Protein AF-A0A8S9I7T4-F1 (afdb_monomer_lite)

Secondary structure (DSSP, 8-state):
-HHHHHHHHHHHHHHHHHHHHHHHHHTS----HHHHTTT---S--TT-GGG--SS---S------

Organism: Brassica cretica (NCBI:txid69181)

Foldseek 3Di:
DVVVVVVVVVVVVVVVVVVVVVVVVVPPDPCDVVVVCPPPPPAADPVCNVPGDPDPDDPDDPPPD

pLDDT: mean 71.26, std 12.84, range [49.25, 94.69]

Sequence (65 aa):
MATLKTISVLYLVLSIILVFEGITNSAENVISYDAMRVNHAWGCSPKYPQFCNKTQANPYTNSKV

Radius of gyration: 28.73 Å; chains: 1; bounding box: 63×21×73 Å

Structure (mmCIF, N/CA/C/O backbone):
data_AF-A0A8S9I7T4-F1
#
_entry.id   AF-A0A8S9I7T4-F1
#
loop_
_atom_site.group_PDB
_atom_site.id
_atom_site.type_symbol
_atom_site.label_atom_id
_atom_site.label_alt_id
_atom_site.label_comp_id
_atom_site.label_asym_id
_atom_site.label_entity_id
_atom_site.label_seq_id
_atom_site.pdbx_PDB_ins_code
_atom_site.Cartn_x
_atom_site.Cartn_y
_atom_site.Cartn_z
_atom_site.occupancy
_atom_site.B_iso_or_equiv
_atom_site.auth_seq_id
_atom_site.auth_comp_id
_atom_site.auth_asym_id
_atom_site.auth_atom_id
_atom_site.pdbx_PDB_model_num
ATOM 1 N N . MET A 1 1 ? -23.744 8.008 42.401 1.00 59.59 1 MET A N 1
ATOM 2 C CA . MET A 1 1 ? -22.544 7.194 42.078 1.00 59.59 1 MET A CA 1
ATOM 3 C C . MET A 1 1 ? -22.725 6.281 40.861 1.00 59.59 1 MET A C 1
ATOM 5 O O . MET A 1 1 ? -21.764 6.128 40.121 1.00 59.59 1 MET A O 1
ATOM 9 N N . ALA A 1 2 ? -23.906 5.696 40.616 1.00 61.88 2 ALA A N 1
ATOM 10 C CA . ALA A 1 2 ? -24.137 4.827 39.450 1.00 61.88 2 ALA A CA 1
ATOM 11 C C . ALA A 1 2 ? -24.005 5.554 38.093 1.00 61.88 2 ALA A C 1
ATOM 13 O O . ALA A 1 2 ? -23.360 5.045 37.184 1.00 61.88 2 ALA A O 1
ATOM 14 N N . THR A 1 3 ? -24.521 6.782 37.996 1.00 73.31 3 THR A N 1
ATOM 15 C CA . THR A 1 3 ? -24.508 7.608 36.773 1.00 73.31 3 THR A CA 1
ATOM 16 C C . THR A 1 3 ? -23.109 8.050 36.333 1.00 73.31 3 THR A C 1
ATOM 18 O O . THR A 1 3 ? -22.813 8.107 35.144 1.00 73.31 3 THR A O 1
ATOM 21 N N . LEU A 1 4 ? -22.208 8.319 37.282 1.00 79.00 4 LEU A N 1
ATOM 22 C CA . LEU A 1 4 ? -20.823 8.696 36.979 1.00 79.00 4 LEU A CA 1
ATOM 23 C C . LEU A 1 4 ? -20.038 7.513 36.391 1.00 79.00 4 LEU A C 1
ATOM 25 O O . LEU A 1 4 ? -19.258 7.681 35.458 1.00 79.00 4 LEU A O 1
ATOM 29 N N . LYS A 1 5 ? -20.292 6.300 36.903 1.00 79.19 5 LYS A N 1
ATOM 30 C CA . LYS A 1 5 ? -19.696 5.063 36.382 1.00 79.19 5 LYS A CA 1
ATOM 31 C C . LYS A 1 5 ? -20.187 4.762 34.968 1.00 79.19 5 LYS A C 1
ATOM 33 O O . LYS A 1 5 ? -19.375 4.433 34.116 1.00 79.19 5 LYS A O 1
ATOM 38 N N . THR A 1 6 ? -21.479 4.934 34.689 1.00 83.81 6 THR A N 1
ATOM 39 C CA . THR A 1 6 ? -22.019 4.738 33.334 1.00 83.81 6 THR A CA 1
ATOM 40 C C . THR A 1 6 ? -21.470 5.754 32.335 1.00 83.81 6 THR A C 1
ATOM 42 O O . THR A 1 6 ? -21.120 5.372 31.224 1.00 83.81 6 THR A O 1
ATOM 45 N N . ILE A 1 7 ? -21.321 7.025 32.731 1.00 89.12 7 ILE A N 1
ATOM 46 C CA . ILE A 1 7 ? -20.712 8.061 31.878 1.00 89.12 7 ILE A CA 1
ATOM 47 C C . ILE A 1 7 ? -19.238 7.738 31.607 1.00 89.12 7 ILE A C 1
ATOM 49 O O . ILE A 1 7 ? -18.788 7.837 30.470 1.00 89.12 7 ILE A O 1
ATOM 53 N N . SER A 1 8 ? -18.498 7.300 32.629 1.00 88.88 8 SER A N 1
ATOM 54 C CA . SER A 1 8 ? -17.098 6.893 32.481 1.00 88.88 8 SER A CA 1
ATOM 55 C C . SER A 1 8 ? -16.940 5.700 31.535 1.00 88.88 8 SER A C 1
ATOM 57 O O . SER A 1 8 ? -16.070 5.733 30.669 1.00 88.88 8 SER A O 1
ATOM 59 N N . VAL A 1 9 ? -17.806 4.687 31.640 1.00 92.25 9 VAL A N 1
ATOM 60 C CA . VAL A 1 9 ? -17.795 3.524 30.739 1.00 92.25 9 VAL A CA 1
ATOM 61 C C . VAL A 1 9 ? -18.124 3.935 29.303 1.00 92.25 9 VAL A C 1
ATOM 63 O O . VAL A 1 9 ? -17.432 3.510 28.383 1.00 92.25 9 VAL A O 1
ATOM 66 N N . LEU A 1 10 ? -19.118 4.806 29.101 1.00 93.00 10 LEU A N 1
ATOM 67 C CA . LEU A 1 10 ? -19.461 5.331 27.774 1.00 93.00 10 LEU A CA 1
ATOM 68 C C . LEU A 1 10 ? -18.289 6.078 27.134 1.00 93.00 10 LEU A C 1
ATOM 70 O O . LEU A 1 10 ? -17.978 5.838 25.970 1.00 93.00 10 LEU A O 1
ATOM 74 N N . TYR A 1 11 ? -17.611 6.937 27.899 1.00 93.88 11 TYR A N 1
ATOM 75 C CA . TYR A 1 11 ? -16.433 7.661 27.419 1.00 93.88 11 TYR A CA 1
ATOM 76 C C . TYR A 1 11 ? -15.294 6.718 27.029 1.00 93.88 11 TYR A C 1
ATOM 78 O O . TYR A 1 11 ? -14.638 6.928 26.011 1.00 93.88 11 TYR A O 1
ATOM 86 N N . LEU A 1 12 ? -15.083 5.660 27.815 1.00 94.00 12 LEU A N 1
ATOM 87 C CA . LEU A 1 12 ? -14.045 4.669 27.558 1.00 94.00 12 LEU A CA 1
ATOM 88 C C . LEU A 1 12 ? -14.337 3.915 26.251 1.00 94.00 12 LEU A C 1
ATOM 90 O O . LEU A 1 12 ? -13.472 3.838 25.382 1.00 94.00 12 LEU A O 1
ATOM 94 N N . VAL A 1 13 ? -15.578 3.466 26.053 1.00 94.69 13 VAL A N 1
ATOM 95 C CA . VAL A 1 13 ? -16.010 2.799 24.812 1.00 94.69 13 VAL A CA 1
ATOM 96 C C . VAL A 1 13 ? -15.867 3.725 23.598 1.00 94.69 13 VAL A C 1
ATOM 98 O O . VAL A 1 13 ? -15.300 3.317 22.587 1.00 94.69 13 VAL A O 1
ATOM 101 N N . LEU A 1 14 ? -16.306 4.982 23.707 1.00 94.25 14 LEU A N 1
ATOM 102 C CA . LEU A 1 14 ? -16.150 5.986 22.646 1.00 94.25 14 LEU A CA 1
ATOM 103 C C . LEU A 1 14 ? -14.679 6.230 22.292 1.00 94.25 14 LEU A C 1
ATOM 105 O O 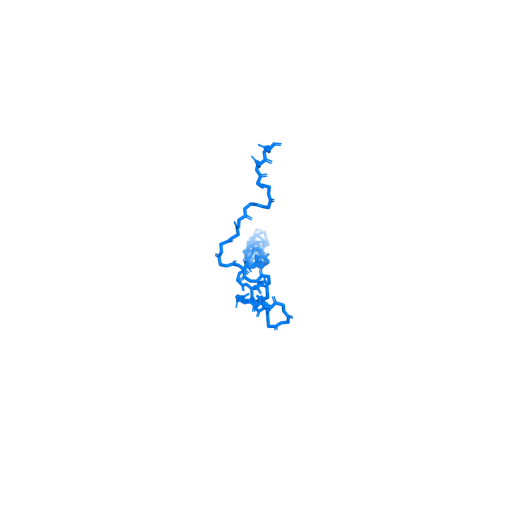. LEU A 1 14 ? -14.336 6.300 21.115 1.00 94.25 14 LEU A O 1
ATOM 109 N N . SER A 1 15 ? -13.806 6.326 23.297 1.00 90.94 15 SER A N 1
ATOM 110 C CA . SER A 1 15 ? -12.375 6.545 23.074 1.00 90.94 15 SER A CA 1
ATOM 111 C C . SER A 1 15 ? -11.715 5.378 22.338 1.00 90.94 15 SER A C 1
ATOM 113 O O . SER A 1 15 ? -10.909 5.605 21.441 1.00 90.94 15 SER A O 1
ATOM 115 N N . ILE A 1 16 ? -12.110 4.138 22.651 1.00 93.50 16 ILE A N 1
ATOM 116 C CA . ILE A 1 16 ? -11.616 2.943 21.962 1.00 93.50 16 ILE A CA 1
ATOM 117 C C . ILE A 1 16 ? -12.030 2.983 20.488 1.00 93.50 16 ILE A C 1
ATOM 119 O O . ILE A 1 16 ? -11.180 2.803 19.620 1.00 93.50 16 ILE A O 1
ATOM 123 N N . ILE A 1 17 ? -13.304 3.269 20.198 1.00 92.75 17 ILE A N 1
ATOM 124 C CA . ILE A 1 17 ? -13.814 3.333 18.819 1.00 92.75 17 ILE A CA 1
ATOM 125 C C . ILE A 1 17 ? -13.049 4.390 18.013 1.00 92.75 17 ILE A C 1
ATOM 127 O O . ILE A 1 17 ? -12.559 4.093 16.928 1.00 92.75 17 ILE A O 1
ATOM 131 N N . LEU A 1 18 ? -12.869 5.595 18.563 1.00 89.81 18 LEU A N 1
ATOM 132 C CA . LEU A 1 18 ? -12.145 6.676 17.884 1.00 89.81 18 LEU A CA 1
ATOM 133 C C . LEU A 1 18 ? -10.677 6.330 17.596 1.00 89.81 18 LEU A C 1
ATOM 135 O O . LEU A 1 18 ? -10.159 6.704 16.546 1.00 89.81 18 LEU A O 1
ATOM 139 N N . VAL A 1 19 ? -10.006 5.614 18.503 1.00 89.75 19 VAL A N 1
ATOM 140 C CA . VAL A 1 19 ? -8.623 5.161 18.289 1.00 89.75 19 VAL A CA 1
ATOM 141 C C . VAL A 1 19 ? -8.553 4.132 17.163 1.00 89.75 19 VAL A C 1
ATOM 143 O O . VAL A 1 19 ? -7.671 4.240 16.315 1.00 89.75 19 VAL A O 1
ATOM 146 N N . PHE A 1 20 ? -9.481 3.170 17.117 1.00 83.94 20 PHE A N 1
ATOM 147 C CA . PHE A 1 20 ? -9.532 2.190 16.030 1.00 83.94 20 PHE A CA 1
ATOM 148 C C . PHE A 1 20 ? -9.727 2.871 14.677 1.00 83.94 20 PHE A C 1
ATOM 150 O O . PHE A 1 20 ? -8.903 2.663 13.794 1.00 83.94 20 PHE A O 1
ATOM 157 N N . GLU A 1 21 ? -10.730 3.743 14.549 1.00 80.56 21 GLU A N 1
ATOM 158 C CA . GLU A 1 21 ? -10.986 4.495 13.313 1.00 80.56 21 GLU A CA 1
ATOM 159 C C . GLU A 1 21 ? -9.785 5.361 12.898 1.00 80.56 21 GLU A C 1
ATOM 161 O O . GLU A 1 21 ? -9.440 5.432 11.719 1.00 80.56 21 GLU A O 1
ATOM 166 N N . GLY A 1 22 ? -9.100 5.989 13.861 1.00 77.50 22 GLY A N 1
ATOM 167 C CA . GLY A 1 22 ? -7.891 6.775 13.608 1.00 77.50 22 GLY A CA 1
ATOM 168 C C . GLY A 1 22 ? -6.721 5.940 13.075 1.00 77.50 22 GLY A C 1
ATOM 169 O O . GLY A 1 22 ? -6.008 6.391 12.177 1.00 77.50 22 GLY A O 1
ATOM 170 N N . ILE A 1 23 ? -6.545 4.712 13.575 1.00 76.19 23 ILE A N 1
ATOM 171 C CA . ILE A 1 23 ? -5.523 3.780 13.076 1.00 76.19 23 ILE A CA 1
ATOM 172 C C . ILE A 1 23 ? -5.846 3.369 11.635 1.00 76.19 23 ILE A C 1
ATOM 174 O O . ILE A 1 23 ? -4.959 3.432 10.782 1.00 76.19 23 ILE A O 1
ATOM 178 N N . THR A 1 24 ? -7.101 3.024 11.328 1.00 66.50 24 THR A N 1
ATOM 179 C CA . THR A 1 24 ? -7.524 2.659 9.964 1.00 66.50 24 THR A CA 1
ATOM 180 C C . THR A 1 24 ? -7.333 3.810 8.978 1.00 66.50 24 THR A C 1
ATOM 182 O O . THR A 1 24 ? -6.818 3.595 7.885 1.00 66.50 24 THR A O 1
ATOM 185 N N . ASN A 1 25 ? -7.668 5.041 9.375 1.00 63.84 25 ASN A N 1
ATOM 186 C CA . ASN A 1 25 ? -7.524 6.222 8.517 1.00 63.84 25 ASN A CA 1
ATOM 187 C C . ASN A 1 25 ? -6.050 6.598 8.277 1.00 63.84 25 ASN A C 1
ATOM 189 O O . ASN A 1 25 ? -5.686 7.046 7.197 1.00 63.84 25 ASN A O 1
ATOM 193 N N . SER A 1 26 ? -5.168 6.365 9.258 1.00 59.72 26 SER A N 1
ATOM 194 C CA . SER A 1 26 ? -3.720 6.577 9.092 1.00 59.72 26 SER A CA 1
ATOM 195 C C . SER A 1 26 ? -3.044 5.566 8.155 1.00 59.72 26 SER A C 1
ATOM 197 O O . SER A 1 26 ? -1.935 5.814 7.682 1.00 59.72 26 SER A O 1
ATOM 199 N N . ALA A 1 27 ? -3.704 4.436 7.882 1.00 58.88 27 ALA A N 1
ATOM 200 C CA . ALA A 1 27 ? -3.214 3.408 6.971 1.00 58.88 27 ALA A CA 1
ATOM 201 C C . ALA A 1 27 ? -3.575 3.682 5.499 1.00 58.88 27 ALA A C 1
ATOM 203 O O . ALA A 1 27 ? -2.963 3.090 4.607 1.00 58.88 27 ALA A O 1
ATOM 204 N N .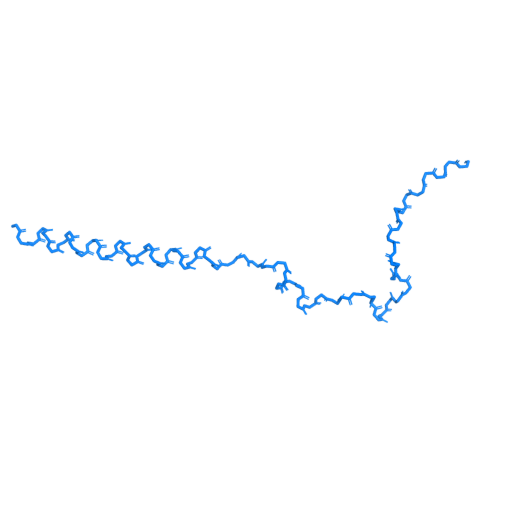 GLU A 1 28 ? -4.518 4.587 5.219 1.00 59.06 28 GLU A N 1
ATOM 205 C CA . GLU A 1 28 ? -4.868 4.969 3.853 1.00 59.06 28 GLU A CA 1
ATOM 206 C C . GLU A 1 28 ? -4.121 6.233 3.410 1.00 59.06 28 GLU A C 1
ATOM 208 O O . GLU A 1 28 ? -4.219 7.295 4.020 1.00 59.06 28 GLU A O 1
ATOM 213 N N . ASN A 1 29 ? -3.420 6.094 2.278 1.00 56.72 29 ASN A N 1
ATOM 214 C CA . ASN A 1 29 ? -2.755 7.115 1.452 1.00 56.72 29 ASN A CA 1
ATOM 215 C C . ASN A 1 29 ? -1.223 7.131 1.457 1.00 56.72 29 ASN A C 1
ATOM 217 O O . ASN A 1 29 ? -0.612 8.120 1.052 1.00 56.72 29 ASN A O 1
ATOM 221 N N . VAL A 1 30 ? -0.570 6.004 1.745 1.00 58.66 30 VAL A N 1
ATOM 222 C CA . VAL A 1 30 ? 0.707 5.744 1.065 1.00 58.66 30 VAL A CA 1
ATOM 223 C C . VAL A 1 30 ? 0.368 5.233 -0.331 1.00 58.66 30 VAL A C 1
ATOM 225 O O . VAL A 1 30 ? 0.151 4.039 -0.533 1.00 58.66 30 VAL A O 1
ATOM 228 N N . ILE A 1 31 ? 0.285 6.142 -1.308 1.00 57.38 31 ILE A N 1
ATOM 229 C CA . ILE A 1 31 ? 0.298 5.747 -2.720 1.00 57.38 31 ILE A CA 1
ATOM 230 C C . ILE A 1 31 ? 1.660 5.092 -2.942 1.00 57.38 31 ILE A C 1
ATOM 232 O O . ILE A 1 31 ? 2.669 5.776 -3.109 1.00 57.38 31 ILE A O 1
ATOM 236 N N . SER A 1 32 ? 1.700 3.762 -2.858 1.00 60.91 32 SER A N 1
ATOM 237 C CA . SER A 1 32 ? 2.921 3.008 -3.107 1.00 60.91 32 SER A CA 1
ATOM 238 C C . SER A 1 32 ? 3.447 3.395 -4.484 1.00 60.91 32 SER A C 1
ATOM 240 O O . SER A 1 32 ? 2.667 3.528 -5.434 1.00 60.91 32 SER A O 1
ATOM 242 N N . TYR A 1 33 ? 4.765 3.547 -4.613 1.00 58.66 33 TYR A N 1
ATOM 243 C CA . TYR A 1 33 ? 5.386 3.743 -5.919 1.00 58.66 33 TYR A CA 1
ATOM 244 C C . TYR A 1 33 ? 4.901 2.676 -6.907 1.00 58.66 33 TYR A C 1
ATOM 246 O O . TYR A 1 33 ? 4.640 3.004 -8.056 1.00 58.66 33 TYR A O 1
ATOM 254 N N . ASP A 1 34 ? 4.646 1.444 -6.457 1.00 58.81 34 ASP A N 1
ATOM 255 C CA . ASP A 1 34 ? 4.096 0.374 -7.295 1.00 58.81 34 ASP A CA 1
ATOM 256 C C . ASP A 1 34 ? 2.665 0.631 -7.792 1.00 58.81 34 ASP A C 1
ATOM 258 O O . ASP A 1 34 ? 2.344 0.272 -8.924 1.00 58.81 34 ASP A O 1
ATOM 262 N N . ALA A 1 35 ? 1.828 1.343 -7.035 1.00 60.59 35 ALA A N 1
ATOM 263 C CA . ALA A 1 35 ? 0.504 1.763 -7.500 1.00 60.59 35 ALA A CA 1
ATOM 264 C C . ALA A 1 35 ? 0.593 2.841 -8.600 1.00 60.59 35 ALA A C 1
ATOM 266 O O . ALA A 1 35 ? -0.207 2.843 -9.535 1.00 60.59 35 ALA A O 1
ATOM 267 N N . MET A 1 36 ? 1.611 3.710 -8.559 1.00 59.84 36 MET A N 1
ATOM 268 C CA . MET A 1 36 ? 1.890 4.673 -9.641 1.00 59.84 36 MET A CA 1
ATOM 269 C C . MET A 1 36 ? 2.464 4.000 -10.900 1.00 59.84 36 MET A C 1
ATOM 271 O O . MET A 1 36 ? 2.450 4.583 -11.986 1.00 59.84 36 MET A O 1
ATOM 275 N N . ARG A 1 37 ? 2.960 2.762 -10.777 1.00 59.91 37 ARG A N 1
ATOM 276 C CA . ARG A 1 37 ? 3.607 2.003 -11.856 1.00 59.91 37 ARG A CA 1
ATOM 277 C C . ARG A 1 37 ? 2.633 1.215 -12.739 1.00 59.91 37 ARG A C 1
ATOM 279 O O . ARG A 1 37 ? 3.067 0.707 -13.769 1.00 59.91 37 ARG A O 1
ATOM 286 N N . VAL A 1 38 ? 1.340 1.154 -12.397 1.00 60.00 38 VAL A N 1
ATOM 287 C CA . VAL A 1 38 ? 0.312 0.394 -13.145 1.00 60.00 38 VAL A CA 1
ATOM 288 C C . VAL A 1 38 ? 0.134 0.903 -14.582 1.00 60.00 38 VAL A C 1
ATOM 290 O O . VAL A 1 38 ? -0.046 0.106 -15.496 1.00 60.00 38 VAL A O 1
ATOM 293 N N . ASN A 1 39 ? 0.266 2.214 -14.804 1.00 61.06 39 ASN A N 1
ATOM 294 C CA . ASN A 1 39 ? 0.258 2.817 -16.147 1.00 61.06 39 ASN A CA 1
ATOM 295 C C . ASN A 1 39 ? 1.668 3.155 -16.659 1.00 61.06 39 ASN A C 1
ATOM 297 O O . ASN A 1 39 ? 1.822 3.773 -17.713 1.00 61.06 39 ASN A O 1
ATOM 301 N N . HIS A 1 40 ? 2.709 2.793 -15.908 1.00 61.78 40 HIS A N 1
ATOM 302 C CA . HIS A 1 40 ? 4.083 3.063 -16.297 1.00 61.78 40 HIS A CA 1
ATOM 303 C C . HIS A 1 40 ? 4.530 1.976 -17.274 1.00 61.78 40 HIS A C 1
ATOM 305 O O . HIS A 1 40 ? 4.660 0.810 -16.905 1.00 61.78 40 HIS A O 1
ATOM 311 N N . ALA A 1 41 ? 4.748 2.346 -18.534 1.00 63.12 41 ALA A N 1
ATOM 312 C CA . ALA A 1 41 ? 5.274 1.427 -19.533 1.00 63.12 41 ALA A CA 1
ATOM 313 C C . ALA A 1 41 ? 6.721 1.053 -19.173 1.00 63.12 41 ALA A C 1
ATOM 315 O O . ALA A 1 41 ? 7.644 1.841 -19.363 1.00 63.12 41 ALA A O 1
ATOM 316 N N . TRP A 1 42 ? 6.914 -0.149 -18.628 1.00 61.22 42 TRP A N 1
ATOM 317 C CA . TRP A 1 42 ? 8.234 -0.713 -18.352 1.00 61.22 42 TRP A CA 1
ATOM 318 C C . TRP A 1 42 ? 8.957 -0.989 -19.670 1.00 61.22 42 TRP A C 1
ATOM 320 O O . TRP A 1 42 ? 8.507 -1.808 -20.468 1.00 61.22 42 TRP A O 1
ATOM 330 N N . GLY A 1 43 ? 10.088 -0.320 -19.889 1.00 69.00 43 GLY A N 1
ATOM 331 C CA . GLY A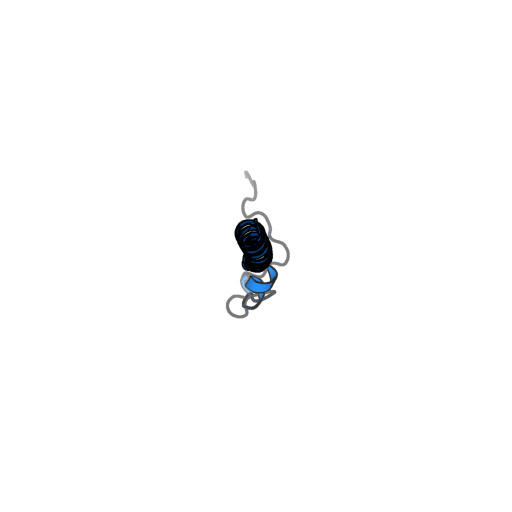 1 43 ? 10.933 -0.525 -21.064 1.00 69.00 43 GLY A CA 1
ATOM 332 C C . GLY A 1 43 ? 10.849 0.601 -22.095 1.00 69.00 43 GLY A C 1
ATOM 333 O O . GLY A 1 43 ? 10.573 1.754 -21.779 1.00 69.00 43 GLY A O 1
ATOM 334 N N . CYS A 1 44 ? 11.177 0.271 -23.341 1.00 70.38 44 CYS A N 1
ATOM 335 C CA . CYS A 1 44 ? 11.261 1.237 -24.430 1.00 70.38 44 CYS A CA 1
ATOM 336 C C . CYS A 1 44 ? 9.870 1.680 -24.893 1.00 70.38 44 CYS A C 1
ATOM 338 O O . CYS A 1 44 ? 8.995 0.844 -25.113 1.00 70.38 44 CYS A O 1
ATOM 340 N N . SER A 1 45 ? 9.678 2.980 -25.131 1.00 74.88 45 SER A N 1
ATOM 341 C CA . SER A 1 45 ? 8.446 3.463 -25.761 1.00 74.88 45 SER A CA 1
ATOM 342 C C . SER A 1 45 ? 8.329 2.910 -27.190 1.00 74.88 45 SER A C 1
ATOM 344 O O . SER A 1 45 ? 9.242 3.130 -27.988 1.00 74.88 45 SER A O 1
ATOM 346 N N . PRO A 1 46 ? 7.204 2.279 -27.571 1.00 72.81 46 PRO A N 1
ATOM 347 C CA . PRO A 1 46 ? 6.994 1.814 -28.942 1.00 72.81 46 PRO A CA 1
ATOM 348 C C . PRO A 1 46 ? 6.881 2.972 -29.946 1.00 72.81 46 PRO A C 1
ATOM 350 O O . PRO A 1 46 ? 7.140 2.788 -31.130 1.00 72.81 46 PRO A O 1
ATOM 353 N N . LYS A 1 47 ? 6.525 4.179 -29.481 1.00 77.44 47 LYS A N 1
ATOM 354 C CA . LYS A 1 47 ? 6.420 5.381 -30.321 1.00 77.44 47 LYS A CA 1
ATOM 355 C C . LYS A 1 47 ? 7.784 6.012 -30.615 1.00 77.44 47 LYS A C 1
ATOM 357 O O . LYS A 1 47 ? 7.949 6.639 -31.656 1.00 77.44 47 LYS A O 1
ATOM 362 N N . TYR A 1 48 ? 8.746 5.849 -29.705 1.00 77.31 48 TYR A N 1
ATOM 363 C CA . TYR A 1 48 ? 10.081 6.432 -29.829 1.00 77.31 48 TYR A CA 1
ATOM 364 C C . TYR A 1 48 ? 11.175 5.448 -29.385 1.00 77.31 48 TYR A C 1
ATOM 366 O O . TYR A 1 48 ? 11.844 5.671 -28.369 1.00 77.31 48 TYR A O 1
ATOM 374 N N . PRO A 1 49 ? 11.374 4.347 -30.129 1.00 74.06 49 PRO A N 1
ATOM 375 C CA . PRO A 1 49 ? 12.346 3.321 -29.764 1.00 74.06 49 PRO A CA 1
ATOM 376 C C . PRO A 1 49 ? 13.792 3.840 -29.780 1.00 74.06 49 PRO A C 1
ATOM 378 O O . PRO A 1 49 ? 14.629 3.328 -29.042 1.00 74.06 49 PRO A O 1
ATOM 381 N N . GLN A 1 50 ? 14.086 4.890 -30.556 1.00 77.69 50 GLN A N 1
ATOM 382 C CA . GLN A 1 50 ? 15.424 5.475 -30.685 1.00 77.69 50 GLN A CA 1
ATOM 383 C C . GLN A 1 50 ? 15.960 6.114 -29.397 1.00 77.69 50 GLN A C 1
ATOM 385 O O . GLN A 1 50 ? 17.167 6.280 -29.257 1.00 77.69 50 GLN A O 1
ATOM 390 N N . PHE A 1 51 ? 15.084 6.480 -28.457 1.00 72.19 51 PHE A N 1
ATOM 391 C CA . PHE A 1 51 ? 15.494 7.055 -27.171 1.00 72.19 51 PHE A CA 1
ATOM 392 C C . PHE A 1 51 ? 15.700 5.996 -26.087 1.00 72.19 51 PHE A C 1
ATOM 394 O O . PHE A 1 51 ? 16.098 6.322 -24.970 1.00 72.19 51 PHE A O 1
ATOM 401 N N . CYS A 1 52 ? 15.449 4.725 -26.400 1.00 73.25 52 CYS A N 1
ATOM 402 C CA . CYS A 1 52 ? 15.656 3.646 -25.457 1.00 73.25 52 CYS A CA 1
ATOM 403 C C . CYS A 1 52 ? 17.120 3.203 -25.435 1.00 73.25 52 CYS A C 1
ATOM 405 O O . CYS A 1 52 ? 17.508 2.221 -26.066 1.00 73.25 52 CYS A O 1
ATOM 407 N N . ASN A 1 53 ? 17.939 3.927 -24.678 1.00 67.19 53 ASN A N 1
ATOM 408 C CA . ASN A 1 53 ? 19.296 3.501 -24.371 1.00 67.19 53 ASN A CA 1
ATOM 409 C C . ASN A 1 53 ? 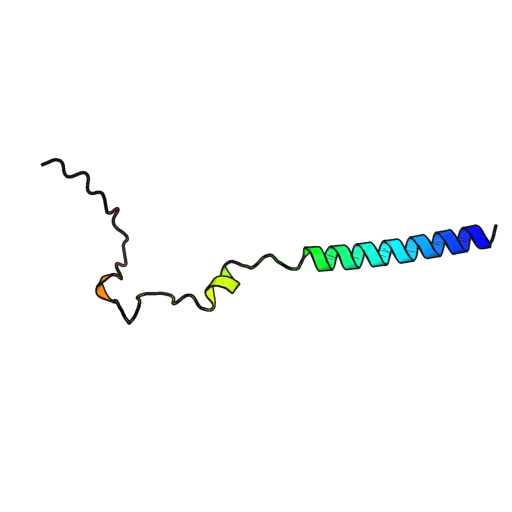19.311 2.712 -23.059 1.00 67.19 53 ASN A C 1
ATOM 411 O O . 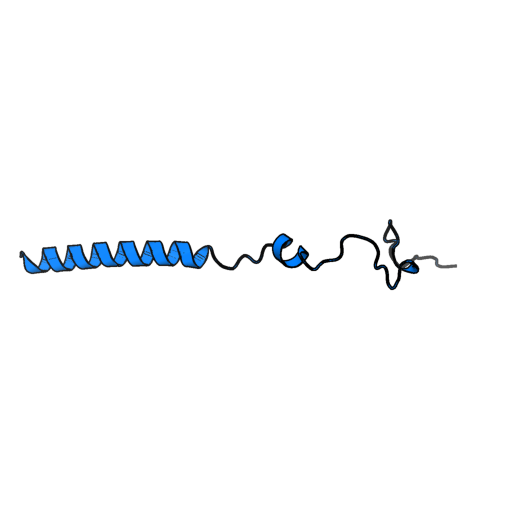ASN A 1 53 ? 18.918 3.221 -22.014 1.00 67.19 53 ASN A O 1
ATOM 415 N N . LYS A 1 54 ? 19.811 1.469 -23.108 1.00 63.66 54 LYS A N 1
ATOM 416 C CA . LYS A 1 54 ? 19.974 0.600 -21.923 1.00 63.66 54 LYS A CA 1
ATOM 417 C C . LYS A 1 54 ? 20.951 1.167 -20.889 1.00 63.66 54 LYS A C 1
ATOM 419 O O . LYS A 1 54 ? 20.901 0.782 -19.727 1.00 63.66 54 LYS A O 1
ATOM 424 N N . THR A 1 55 ? 21.809 2.089 -21.312 1.00 59.75 55 THR A N 1
ATOM 425 C CA . THR A 1 55 ? 22.777 2.773 -20.462 1.00 59.75 55 THR A CA 1
ATOM 426 C C . THR A 1 55 ? 22.558 4.269 -20.641 1.00 59.75 55 THR A C 1
ATOM 428 O O . THR A 1 55 ? 22.847 4.814 -21.707 1.00 59.75 55 THR A O 1
ATOM 431 N N . GLN A 1 56 ? 22.011 4.944 -19.630 1.00 60.25 56 GLN A N 1
ATOM 432 C CA . GLN A 1 56 ? 21.912 6.402 -19.636 1.00 60.25 56 GLN A CA 1
ATOM 433 C C . GLN A 1 56 ? 23.325 6.973 -19.468 1.00 60.25 56 GLN A C 1
ATOM 435 O O . GLN A 1 56 ? 23.843 7.061 -18.357 1.00 60.25 56 GLN A O 1
ATOM 440 N N . ALA A 1 57 ? 23.981 7.320 -20.575 1.00 61.34 57 ALA A N 1
ATOM 441 C CA . ALA A 1 57 ? 25.207 8.103 -20.516 1.00 61.34 57 ALA A CA 1
ATOM 442 C C . ALA A 1 57 ? 24.861 9.521 -20.040 1.00 61.34 57 ALA A C 1
ATOM 444 O O . ALA A 1 57 ? 23.879 10.110 -20.499 1.00 61.34 57 ALA A O 1
ATOM 445 N N . ASN A 1 58 ? 25.654 10.063 -19.113 1.00 62.69 58 ASN A N 1
ATOM 446 C CA . ASN A 1 58 ? 25.579 11.475 -18.747 1.00 62.69 58 ASN A CA 1
ATOM 447 C C . ASN A 1 58 ? 25.677 12.320 -20.036 1.00 62.69 58 ASN A C 1
ATOM 449 O O . ASN A 1 58 ? 26.678 12.189 -20.744 1.00 62.69 58 ASN A O 1
ATOM 453 N N . PRO A 1 59 ? 24.679 13.164 -20.361 1.00 65.25 59 PRO A N 1
ATOM 454 C CA . PRO A 1 59 ? 24.683 13.950 -21.595 1.00 65.25 59 PRO A CA 1
ATOM 455 C C . PRO A 1 59 ? 25.820 14.979 -21.643 1.00 65.25 59 PRO A C 1
ATOM 457 O O . PRO A 1 59 ? 26.151 15.478 -22.716 1.00 65.25 59 PRO A O 1
ATOM 460 N N . TYR A 1 60 ? 26.447 15.282 -20.504 1.00 68.69 60 TYR A N 1
ATOM 461 C CA . TYR A 1 60 ? 27.640 16.115 -20.446 1.00 68.69 60 TYR A CA 1
ATOM 462 C C . TYR A 1 60 ? 28.896 15.256 -20.595 1.00 68.69 60 TYR A C 1
ATOM 464 O O . TYR A 1 60 ? 29.471 14.771 -19.619 1.00 68.69 60 TYR A O 1
ATOM 472 N N . THR A 1 61 ? 29.369 15.102 -21.829 1.00 65.25 61 THR A N 1
ATOM 473 C CA . THR A 1 61 ? 30.756 14.706 -22.072 1.00 65.25 61 THR A CA 1
ATOM 474 C C . THR A 1 61 ? 31.642 15.924 -21.819 1.00 65.25 61 THR A C 1
ATOM 476 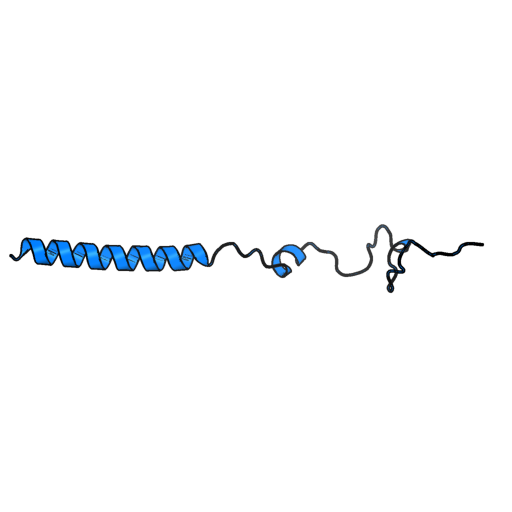O O . THR A 1 61 ? 31.565 16.901 -22.563 1.00 65.25 61 THR A O 1
ATOM 479 N N . ASN A 1 62 ? 32.506 15.887 -20.802 1.00 61.69 62 ASN A N 1
ATOM 480 C CA . ASN A 1 62 ? 33.581 16.874 -20.631 1.00 61.69 62 ASN A CA 1
ATOM 481 C C . ASN A 1 62 ? 34.680 16.680 -21.701 1.00 61.69 62 ASN A C 1
ATOM 483 O O . ASN A 1 62 ? 35.850 16.513 -21.371 1.00 61.69 62 ASN A O 1
ATOM 487 N N . SER A 1 63 ? 34.324 16.682 -22.989 1.00 57.34 63 SER A N 1
ATOM 488 C CA . SER A 1 63 ? 35.301 16.764 -24.075 1.00 57.34 63 SER A CA 1
ATOM 489 C C . SER A 1 63 ? 35.617 18.236 -24.305 1.00 57.34 63 SER A C 1
ATOM 491 O O . SER A 1 63 ? 35.021 18.896 -25.151 1.00 57.34 63 SER A O 1
ATOM 493 N N . LYS A 1 64 ? 36.551 18.761 -23.508 1.00 52.12 64 LYS A N 1
ATOM 494 C CA . LYS A 1 64 ? 37.360 19.894 -23.955 1.00 52.12 64 LYS A CA 1
ATOM 495 C C . LYS A 1 64 ? 38.301 19.344 -25.028 1.00 52.12 64 LYS A C 1
ATOM 497 O O . LYS A 1 64 ? 39.259 18.654 -24.687 1.00 52.12 64 LYS A O 1
ATOM 502 N N . VAL A 1 65 ? 37.952 19.564 -26.293 1.00 49.25 65 VAL A N 1
ATOM 503 C CA . VAL A 1 65 ? 38.927 19.596 -27.392 1.00 49.25 65 VAL A CA 1
ATOM 504 C C . VAL A 1 65 ? 39.424 21.028 -27.491 1.00 49.25 65 VAL A C 1
ATOM 506 O O . VAL A 1 65 ? 38.561 21.932 -27.410 1.00 49.25 65 VAL A O 1
#